Protein 2BQX (pdb70)

Structure (mmCIF, N/CA/C/O backbone):
data_2BQX
#
_entry.id   2BQX
#
_cell.length_a   102.650
_cell.length_b   102.650
_cell.length_c   93.630
_cell.angle_alpha   90.00
_cell.angle_beta   90.00
_cell.angle_gamma   120.00
#
_symmetry.space_group_name_H-M   'P 63 2 2'
#
loop_
_entity.id
_entity.type
_entity.pdbx_description
1 polymer 'INORGANIC PYROPHOSPHATASE'
2 water water
#
loop_
_atom_site.group_PDB
_atom_site.id
_atom_site.type_symbol
_atom_site.label_atom_id
_atom_site.label_alt_id
_atom_site.label_comp_id
_atom_site.label_asym_id
_atom_site.label_entity_id
_atom_site.label_seq_id
_atom_site.pdbx_PDB_ins_code
_atom_site.Cartn_x
_atom_site.Cartn_y
_atom_site.Cartn_z
_atom_site.occupancy
_atom_site.B_iso_or_equiv
_atom_site.auth_seq_id
_atom_site.auth_comp_id
_atom_site.auth_asym_id
_atom_site.auth_atom_id
_atom_site.pdbx_PDB_model_num
ATOM 1 N N . GLU A 1 7 ? 2.830 45.889 -6.540 1.00 56.12 7 GLU A N 1
ATOM 2 C CA . GLU A 1 7 ? 2.951 44.414 -6.731 1.00 57.10 7 GLU A CA 1
ATOM 3 C C . GLU A 1 7 ? 2.127 43.730 -5.648 1.00 56.72 7 GLU A C 1
ATOM 4 O O . GLU A 1 7 ? 2.652 43.356 -4.595 1.00 56.80 7 GLU A O 1
ATOM 10 N N . VAL A 1 8 ? 0.833 43.577 -5.910 1.00 55.52 8 VAL A N 1
ATOM 11 C CA . VAL A 1 8 ? -0.078 42.962 -4.955 1.00 54.81 8 VAL A CA 1
ATOM 12 C C . VAL A 1 8 ? 0.079 41.446 -4.872 1.00 53.81 8 VAL A C 1
ATOM 13 O O . VAL A 1 8 ? -0.114 40.740 -5.860 1.00 53.68 8 VAL A O 1
ATOM 17 N N . SER A 1 9 ? 0.434 40.953 -3.690 1.00 52.55 9 SER A N 1
ATOM 18 C CA . SER A 1 9 ? 0.598 39.520 -3.478 1.00 51.71 9 SER A CA 1
ATOM 19 C C . SER A 1 9 ? -0.689 38.932 -2.895 1.00 51.07 9 SER A C 1
ATOM 20 O O . SER A 1 9 ? -1.236 39.455 -1.922 1.00 50.53 9 SER A O 1
ATOM 23 N N . HIS A 1 10 ? -1.169 37.849 -3.502 1.00 49.94 10 HIS A N 1
ATOM 24 C CA . HIS A 1 10 ? -2.389 37.184 -3.053 1.00 48.84 10 HIS A CA 1
ATOM 25 C C . HIS A 1 10 ? -2.076 35.864 -2.357 1.00 48.03 10 HIS A C 1
ATOM 26 O O . HIS A 1 10 ? -2.954 35.027 -2.152 1.00 47.99 10 HIS A O 1
ATOM 33 N N . ASP A 1 11 ? -0.812 35.681 -1.997 1.00 47.09 11 ASP A N 1
ATOM 34 C CA . ASP A 1 11 ? -0.396 34.466 -1.312 1.00 46.41 11 ASP A CA 1
ATOM 35 C C . ASP A 1 11 ? -0.983 34.476 0.099 1.00 45.09 11 ASP A C 1
ATOM 36 O O . ASP A 1 11 ? -0.797 35.433 0.854 1.00 43.24 11 ASP A O 1
ATOM 41 N N . ALA A 1 12 ? -1.692 33.404 0.441 1.00 42.68 12 ALA A N 1
ATOM 42 C CA . ALA A 1 12 ? -2.334 33.262 1.746 1.00 40.83 12 ALA A CA 1
ATOM 43 C C . ALA A 1 12 ? -1.377 33.468 2.912 1.00 39.68 12 ALA A C 1
ATOM 44 O O . ALA A 1 12 ? -1.787 33.904 3.990 1.00 36.60 12 ALA A O 1
ATOM 46 N N . ASP A 1 13 ? -0.105 33.142 2.695 1.00 39.95 13 ASP A N 1
ATOM 47 C CA . ASP A 1 13 ? 0.909 33.286 3.730 1.00 40.12 13 ASP A CA 1
ATOM 48 C C . ASP A 1 13 ? 1.750 34.544 3.545 1.00 39.60 13 ASP A C 1
ATOM 49 O O . ASP A 1 13 ? 2.773 34.710 4.200 1.00 40.17 13 ASP A O 1
ATOM 54 N N . SER A 1 14 ? 1.318 35.421 2.646 1.00 39.44 14 SER A N 1
ATOM 55 C CA . SER A 1 14 ? 2.015 36.678 2.395 1.00 38.90 14 SER A CA 1
ATOM 56 C C . SER A 1 14 ? 1.179 37.557 1.470 1.00 38.57 14 SER A C 1
ATOM 57 O O . SER A 1 14 ? 1.604 37.885 0.363 1.00 38.25 14 SER A O 1
ATOM 60 N N . LEU A 1 15 ? -0.018 37.926 1.922 1.00 36.99 15 LEU A N 1
ATOM 61 C CA . LEU A 1 15 ? -0.900 38.759 1.114 1.00 35.40 15 LEU A CA 1
ATOM 62 C C . LEU A 1 15 ? -0.831 40.214 1.555 1.00 33.44 15 LEU A C 1
ATOM 63 O O . LEU A 1 15 ? -0.668 40.512 2.741 1.00 32.22 15 LEU A O 1
ATOM 68 N N . CYS A 1 16 ? -0.958 41.122 0.595 1.00 31.67 16 CYS A N 1
ATOM 69 C CA . CYS A 1 16 ? -0.901 42.538 0.909 1.00 30.75 16 CYS A CA 1
ATOM 70 C C . CYS A 1 16 ? -2.195 43.041 1.522 1.00 29.03 16 CYS A C 1
ATOM 71 O O . CYS A 1 16 ? -3.290 42.744 1.042 1.00 27.77 16 CYS A O 1
ATOM 74 N N . VAL A 1 17 ? -2.064 43.802 2.599 1.00 25.88 17 VAL A N 1
ATOM 75 C CA . VAL A 1 17 ? -3.225 44.376 3.249 1.00 23.02 17 VAL A CA 1
ATOM 76 C C . VAL A 1 17 ? -3.001 45.873 3.372 1.00 21.68 17 VAL A C 1
ATOM 77 O O . VAL A 1 17 ? -2.004 46.321 3.946 1.00 21.10 17 VAL A O 1
ATOM 81 N N . VAL A 1 18 ? -3.913 46.639 2.783 1.00 21.60 18 VAL A N 1
ATOM 82 C CA . VAL A 1 18 ? -3.854 48.091 2.840 1.00 21.45 18 VAL A CA 1
ATOM 83 C C . VAL A 1 18 ? -4.591 48.491 4.109 1.00 20.51 18 VAL A C 1
ATOM 84 O O . VAL A 1 18 ? -5.792 48.268 4.235 1.00 21.08 18 VAL A O 1
ATOM 88 N N . ILE A 1 19 ? -3.861 49.068 5.056 1.00 19.85 19 ILE A N 1
ATOM 89 C CA . ILE A 1 19 ? -4.437 49.481 6.329 1.00 19.97 19 ILE A CA 1
ATOM 90 C C . ILE A 1 19 ? -5.276 50.747 6.212 1.00 19.69 19 ILE A C 1
ATOM 91 O O . ILE A 1 19 ? -4.815 51.752 5.680 1.00 20.76 19 ILE A O 1
ATOM 96 N N . GLU A 1 20 ? -6.500 50.699 6.720 1.00 20.52 20 GLU A N 1
ATOM 97 C CA . GLU A 1 20 ? -7.382 51.857 6.685 1.00 22.41 20 GLU A CA 1
ATOM 98 C C . GLU A 1 20 ? -7.729 52.320 8.096 1.00 22.76 20 GLU A C 1
ATOM 99 O O . GLU A 1 20 ? -8.163 53.453 8.295 1.00 23.09 20 GLU A O 1
ATOM 105 N N . ILE A 1 21 ? -7.555 51.430 9.070 1.00 20.32 21 ILE A N 1
ATOM 106 C CA . ILE A 1 21 ? -7.852 51.750 10.459 1.00 19.33 21 ILE A CA 1
ATOM 107 C C . ILE A 1 21 ? -6.709 51.248 11.325 1.00 19.04 21 ILE A C 1
ATOM 108 O O . ILE A 1 21 ? -6.324 50.089 11.230 1.00 18.47 21 ILE A O 1
ATOM 113 N N . SER A 1 22 ? -6.167 52.126 12.160 1.00 18.82 22 SER A N 1
ATOM 114 C CA . SER A 1 22 ? -5.056 51.760 13.031 1.00 19.34 22 SER A CA 1
ATOM 115 C C . SER A 1 22 ? -5.577 51.201 14.350 1.00 18.01 22 SER A C 1
ATOM 116 O O . SER A 1 22 ? -6.569 51.695 14.894 1.00 18.37 22 SER A O 1
ATOM 119 N N . LYS A 1 23 ? -4.916 50.166 14.860 1.00 18.50 23 LYS A N 1
ATOM 120 C CA . LYS A 1 23 ? -5.327 49.555 16.125 1.00 17.78 23 LYS A CA 1
ATOM 121 C C . LYS A 1 23 ? -5.481 50.635 17.201 1.00 18.12 23 LYS A C 1
ATOM 122 O O . LYS A 1 23 ? -4.683 51.570 17.264 1.00 18.10 23 LYS A O 1
ATOM 128 N N . HIS A 1 24 ? -6.518 50.494 18.027 1.00 17.27 24 HIS A N 1
ATOM 129 C CA . HIS A 1 24 ? -6.834 51.413 19.127 1.00 20.19 24 HIS A CA 1
ATOM 130 C C . HIS A 1 24 ? -7.523 52.709 18.716 1.00 19.47 24 HIS A C 1
ATOM 131 O O . HIS A 1 24 ? -8.015 53.447 19.569 1.00 20.48 24 HIS A O 1
ATOM 138 N N . SER A 1 25 ? -7.563 52.995 17.421 1.00 17.54 25 SER A N 1
ATOM 139 C C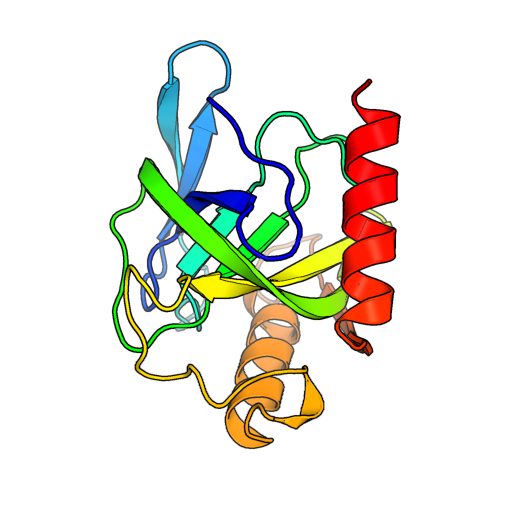A . SER A 1 25 ? -8.194 54.222 16.948 1.00 18.22 25 SER A CA 1
ATOM 140 C C . SER A 1 25 ? -9.714 54.096 16.921 1.00 18.56 25 SER A C 1
ATOM 141 O O . SER A 1 25 ? -10.252 52.988 16.859 1.00 19.16 25 SER A O 1
ATOM 144 N N . ASN A 1 26 ? -10.405 55.232 16.988 1.00 18.66 26 ASN A N 1
ATOM 145 C CA . ASN A 1 26 ? -11.862 55.239 16.907 1.00 19.09 26 ASN A CA 1
ATOM 146 C C . ASN A 1 26 ? -12.237 55.961 15.609 1.00 19.06 26 ASN A C 1
ATOM 147 O O . ASN A 1 26 ? -13.382 56.355 15.410 1.00 19.20 26 ASN A O 1
ATOM 152 N N . ILE A 1 27 ? -11.261 56.110 14.720 1.00 17.64 27 ILE A N 1
ATOM 153 C CA . ILE A 1 27 ? -11.499 56.772 13.441 1.00 18.50 27 ILE A CA 1
ATOM 154 C C . ILE A 1 27 ? -11.309 55.798 12.287 1.00 18.05 27 ILE A C 1
ATOM 155 O O . ILE A 1 27 ? -10.220 55.259 12.084 1.00 17.91 27 ILE A O 1
ATOM 160 N N . LYS A 1 28 ? -12.372 55.568 11.529 1.00 18.57 28 LYS A N 1
ATOM 161 C CA . LYS A 1 28 ? -12.285 54.676 10.379 1.00 20.48 28 LYS A CA 1
ATOM 162 C C . LYS A 1 28 ? -12.006 55.494 9.122 1.00 20.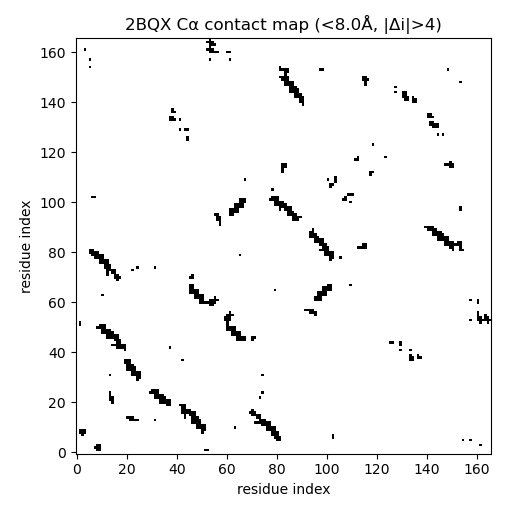64 28 LYS A C 1
ATOM 163 O O . LYS A 1 28 ? -12.766 56.406 8.795 1.00 20.85 28 LYS A O 1
ATOM 169 N N . TYR A 1 29 ? -10.914 55.180 8.429 1.00 19.79 29 TYR A N 1
ATOM 170 C CA . TYR A 1 29 ? -10.584 55.868 7.183 1.00 21.05 29 TYR A CA 1
ATOM 171 C C . TYR A 1 29 ? -10.977 54.921 6.058 1.00 24.07 29 TYR A C 1
ATOM 172 O O . TYR A 1 29 ? -11.231 53.735 6.290 1.00 22.24 29 TYR A O 1
ATOM 181 N N . GLU A 1 30 ? -11.037 55.448 4.841 1.00 25.27 30 GLU A N 1
ATOM 182 C CA . GLU A 1 30 ? -11.376 54.634 3.682 1.00 28.03 30 GLU A CA 1
ATOM 183 C C . GLU A 1 30 ? -10.641 55.164 2.462 1.00 27.75 30 GLU A C 1
ATOM 184 O O . GLU A 1 30 ? -10.838 56.305 2.056 1.00 26.94 30 GLU A O 1
ATOM 190 N N . LEU A 1 31 ? -9.793 54.323 1.882 1.00 30.30 31 LEU A N 1
ATOM 191 C CA . LEU A 1 31 ? -9.011 54.709 0.718 1.00 33.40 31 LEU A CA 1
ATOM 192 C C . LEU A 1 31 ? -9.866 54.785 -0.541 1.00 35.56 31 LEU A C 1
ATOM 193 O O . LEU A 1 31 ? -10.640 53.874 -0.836 1.00 34.56 31 LEU A O 1
ATOM 198 N N . ASP A 1 32 ? -9.722 55.884 -1.272 1.00 39.12 32 ASP A N 1
ATOM 199 C CA . ASP A 1 32 ? -10.453 56.105 -2.516 1.00 43.67 32 ASP A CA 1
ATOM 200 C C . ASP A 1 32 ? -9.633 55.478 -3.648 1.00 45.86 32 ASP A C 1
ATOM 201 O O . ASP A 1 32 ? -8.475 55.843 -3.848 1.00 45.35 32 ASP A O 1
ATOM 206 N N . LYS A 1 33 ? -10.226 54.538 -4.380 1.00 49.29 33 LYS A N 1
ATOM 207 C CA . LYS A 1 33 ? -9.526 53.867 -5.475 1.00 53.29 33 LYS A CA 1
ATOM 208 C C . LYS A 1 33 ? -9.591 54.622 -6.803 1.00 54.98 33 LYS A C 1
ATOM 209 O O . LYS A 1 33 ? -10.184 54.148 -7.774 1.00 56.47 33 LYS A O 1
ATOM 215 N N . GLU A 1 34 ? -8.974 55.795 -6.844 1.00 55.89 34 GLU A N 1
ATOM 216 C CA . GLU A 1 34 ? -8.954 56.602 -8.057 1.00 56.77 34 GLU A CA 1
ATOM 217 C C . GLU A 1 34 ? -8.063 57.816 -7.840 1.00 55.53 34 GLU A C 1
ATOM 218 O O . GLU A 1 34 ? -7.570 58.419 -8.791 1.00 56.20 34 GLU A O 1
ATOM 224 N N . SER A 1 35 ? -7.856 58.168 -6.576 1.00 53.36 35 SER A N 1
ATOM 225 C CA . SER A 1 35 ? -7.026 59.315 -6.231 1.00 51.02 35 SER A CA 1
ATOM 226 C C . SER A 1 35 ? -6.038 58.936 -5.146 1.00 49.27 35 SER A C 1
ATOM 227 O O . SER A 1 35 ? -5.098 59.678 -4.857 1.00 49.10 35 SER A O 1
ATOM 230 N N . GLY A 1 36 ? -6.259 57.773 -4.544 1.00 46.72 36 GLY A N 1
ATOM 231 C CA . GLY A 1 36 ? -5.382 57.323 -3.482 1.00 43.13 36 GLY A CA 1
ATOM 232 C C . GLY A 1 36 ? -5.612 58.163 -2.244 1.00 39.83 36 GLY A C 1
ATOM 233 O O . GLY A 1 36 ? -4.820 58.129 -1.303 1.00 40.72 36 GLY A O 1
ATOM 234 N N . ALA A 1 37 ? -6.702 58.924 -2.239 1.00 37.02 37 ALA A N 1
ATOM 235 C CA . ALA A 1 37 ? -7.011 59.770 -1.091 1.00 34.77 37 ALA A CA 1
ATOM 236 C C . ALA A 1 37 ? -7.550 58.960 0.076 1.00 31.38 37 ALA A C 1
ATOM 237 O O . ALA A 1 37 ? -8.447 58.128 -0.083 1.00 30.57 37 ALA A O 1
ATOM 239 N N . LEU A 1 38 ? -6.981 59.206 1.248 1.00 28.47 38 LEU A N 1
ATOM 240 C CA . LEU A 1 38 ? -7.393 58.536 2.471 1.00 25.91 38 LEU A CA 1
ATOM 241 C C . LEU A 1 38 ? -8.540 59.373 3.029 1.00 24.75 38 LEU A C 1
ATOM 242 O O . LEU A 1 38 ? -8.317 60.450 3.581 1.00 24.11 38 LEU A O 1
ATOM 247 N N . MET A 1 39 ? -9.766 58.883 2.876 1.00 23.33 39 MET A N 1
ATOM 248 C CA . MET A 1 39 ? -10.944 59.612 3.334 1.00 24.08 39 MET A CA 1
ATOM 249 C C . MET A 1 39 ? -11.352 59.286 4.763 1.00 23.52 39 MET A C 1
ATOM 250 O O . MET A 1 39 ? -11.309 58.129 5.182 1.00 24.09 39 MET A O 1
ATOM 255 N N . VAL A 1 40 ? -11.744 60.314 5.508 1.00 22.76 40 VAL A N 1
ATOM 256 C CA . VAL A 1 40 ? -12.222 60.113 6.867 1.00 23.02 40 VAL A CA 1
ATOM 257 C C . VAL A 1 40 ? -13.630 59.593 6.632 1.00 24.60 40 VAL A C 1
ATOM 258 O O . VAL A 1 40 ? -14.465 60.295 6.061 1.00 24.52 40 VAL A O 1
ATOM 262 N N . ASP A 1 41 ? -13.900 58.367 7.064 1.00 24.96 41 ASP A N 1
ATOM 263 C CA . ASP A 1 41 ? -15.209 57.769 6.824 1.00 26.11 41 ASP A CA 1
ATOM 264 C C . ASP A 1 41 ? -16.148 57.795 8.023 1.00 26.19 41 ASP A C 1
ATOM 265 O O . ASP A 1 41 ? -17.335 58.098 7.889 1.00 25.42 41 ASP A O 1
ATOM 270 N N . ARG A 1 42 ? -15.627 57.488 9.203 1.00 25.30 42 ARG A N 1
ATOM 271 C CA . ARG A 1 42 ? -16.490 57.471 10.371 1.00 24.63 42 ARG A CA 1
ATOM 272 C C . ARG A 1 42 ? -15.733 57.558 11.679 1.00 23.54 42 ARG A C 1
ATOM 273 O O . ARG A 1 42 ? -14.615 57.068 11.792 1.00 22.05 42 ARG A O 1
ATOM 281 N N . VAL A 1 43 ? -16.349 58.212 12.655 1.00 21.83 43 VAL A N 1
ATOM 282 C CA . VAL A 1 43 ? -15.782 58.296 13.988 1.00 21.42 43 VAL A CA 1
ATOM 283 C C . VAL A 1 43 ? -16.784 57.493 14.797 1.00 21.83 43 VAL A C 1
ATOM 284 O O . VAL A 1 43 ? -17.977 57.807 14.805 1.00 21.18 43 VAL A O 1
ATOM 288 N N . LEU A 1 44 ? -16.309 56.440 15.449 1.00 20.59 44 LEU A N 1
ATOM 289 C CA . LEU A 1 44 ? -17.185 55.574 16.241 1.00 19.92 44 LEU A CA 1
ATOM 290 C C . LEU A 1 44 ? -18.116 56.381 17.144 1.00 20.05 44 LEU A C 1
ATOM 291 O O . LEU A 1 44 ? -17.691 57.331 17.797 1.00 19.23 44 LEU A O 1
ATOM 29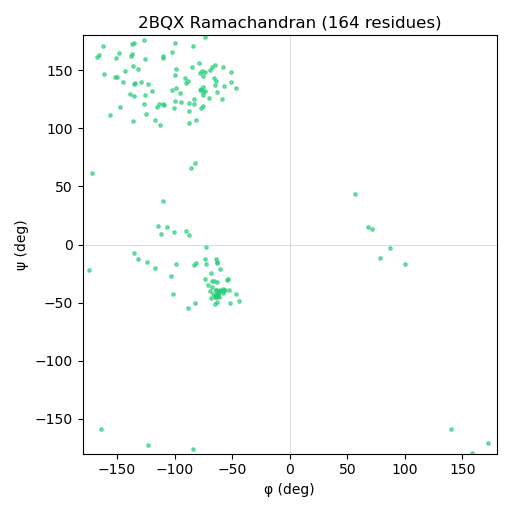6 N N . TYR A 1 45 ? -19.388 55.997 17.169 1.00 19.32 45 TYR A N 1
ATOM 297 C CA . TYR A 1 45 ? -20.385 56.677 17.993 1.00 20.14 45 TYR A CA 1
ATOM 298 C C . TYR A 1 45 ? -20.204 56.341 19.469 1.00 20.46 45 TYR A C 1
ATOM 299 O O . TYR A 1 45 ? -20.535 57.142 20.337 1.00 22.04 45 TYR A O 1
ATOM 308 N N . GLY A 1 46 ? -19.687 55.147 19.740 1.00 19.92 46 GLY A N 1
ATOM 309 C CA . GLY A 1 46 ? -19.503 54.723 21.111 1.00 18.57 46 GLY A CA 1
ATOM 310 C C . GLY A 1 46 ? -18.097 54.876 21.641 1.00 19.55 46 GLY A C 1
ATOM 311 O O . GLY A 1 46 ? -17.166 55.217 20.905 1.00 17.84 46 GLY A O 1
ATOM 312 N N . ALA A 1 47 ? -17.954 54.617 22.937 1.00 18.99 47 ALA A N 1
ATOM 313 C CA . ALA A 1 47 ? -16.667 54.709 23.618 1.00 19.71 47 ALA A CA 1
ATOM 314 C C . ALA A 1 47 ? -15.926 53.408 23.351 1.00 19.46 47 ALA A C 1
ATOM 315 O O . ALA A 1 47 ? -15.747 52.585 24.246 1.00 19.59 47 ALA A O 1
ATOM 317 N N . GLN A 1 48 ? -15.500 53.235 22.106 1.00 18.86 48 GLN A N 1
ATOM 318 C CA . GLN A 1 48 ? -14.808 52.026 21.691 1.00 19.44 48 GLN A CA 1
ATOM 319 C C . GLN A 1 48 ? -13.588 52.335 20.840 1.00 19.59 48 GLN A C 1
ATOM 320 O O . GLN A 1 48 ? -13.348 53.481 20.478 1.00 19.69 48 GLN A O 1
ATOM 326 N N . ASN A 1 49 ? -12.815 51.302 20.533 1.00 20.13 49 ASN A N 1
ATOM 327 C CA . ASN A 1 49 ? -11.633 51.466 19.709 1.00 23.17 49 ASN A CA 1
ATOM 328 C C . ASN A 1 49 ? -11.374 50.164 18.979 1.00 21.62 49 ASN A C 1
ATOM 329 O O . ASN A 1 49 ? -11.629 49.088 19.521 1.00 22.40 49 ASN A O 1
ATOM 334 N N . TYR A 1 50 ? -10.892 50.251 17.743 1.00 21.87 50 TYR A N 1
ATOM 335 C CA . TYR A 1 50 ? -10.637 49.041 16.969 1.00 20.61 50 TYR A CA 1
ATOM 336 C C . TYR A 1 50 ? -9.637 48.124 17.656 1.00 20.99 50 TYR A C 1
ATOM 337 O O . TYR A 1 50 ? -8.532 48.534 18.002 1.00 20.15 50 TYR A O 1
ATOM 346 N N . PRO A 1 51 ? -10.025 46.859 17.866 1.00 21.43 51 PRO A N 1
ATOM 347 C CA . PRO A 1 51 ? -9.179 45.861 18.526 1.00 21.74 51 PRO A CA 1
ATOM 348 C C . PRO A 1 51 ? -8.003 45.346 17.707 1.00 21.18 51 PRO A C 1
ATOM 349 O O . PRO A 1 51 ? -7.212 44.533 18.186 1.00 20.81 51 PRO A O 1
ATOM 353 N N . ALA A 1 52 ? -7.892 45.817 16.472 1.00 19.40 52 ALA A N 1
ATOM 354 C CA . ALA A 1 52 ? -6.788 45.412 15.604 1.00 18.82 52 ALA A CA 1
ATOM 355 C C . ALA A 1 52 ? -6.670 46.392 14.467 1.00 18.12 52 ALA A C 1
ATOM 356 O O . ALA A 1 52 ? -7.522 47.255 14.290 1.00 17.85 52 ALA A O 1
ATOM 358 N N . ASN A 1 53 ? -5.597 46.258 13.704 1.00 18.29 53 ASN A N 1
ATOM 359 C CA . ASN A 1 53 ? -5.411 47.095 12.539 1.00 19.04 53 ASN A CA 1
ATOM 360 C C . ASN A 1 53 ? -6.430 46.512 11.570 1.00 20.29 53 ASN A C 1
ATOM 361 O O . ASN A 1 53 ? -6.716 45.314 11.614 1.00 19.22 53 ASN A O 1
ATOM 366 N N . TYR A 1 54 ? -6.974 47.358 10.707 1.00 18.85 54 TYR A N 1
ATOM 367 C CA . TYR A 1 54 ? -8.013 46.941 9.776 1.00 21.87 54 TYR A CA 1
ATOM 368 C C . TYR A 1 54 ? -7.772 47.464 8.365 1.00 20.94 54 TYR A C 1
ATOM 369 O O . TYR A 1 54 ? -7.395 48.619 8.188 1.00 17.59 54 TYR A O 1
ATOM 378 N N . GLY A 1 55 ? -8.005 46.622 7.362 1.00 20.09 55 GLY A N 1
ATOM 379 C CA . GLY A 1 55 ? -7.800 47.064 5.996 1.00 21.52 55 GLY A CA 1
ATOM 380 C C . GLY A 1 55 ? -8.448 46.162 4.963 1.00 22.42 55 GLY A C 1
ATOM 381 O O . GLY A 1 55 ? -9.376 45.415 5.271 1.00 22.26 55 GLY A O 1
ATOM 382 N N . PHE A 1 56 ? -7.960 46.226 3.732 1.00 22.90 56 PHE A N 1
ATOM 383 C CA . PHE A 1 56 ? -8.517 45.395 2.670 1.00 24.21 56 PHE A CA 1
ATOM 384 C C . PHE A 1 56 ? -7.412 44.812 1.802 1.00 24.45 56 PHE A C 1
ATOM 385 O O . PHE A 1 56 ? -6.277 45.294 1.812 1.00 23.07 56 PHE A O 1
ATOM 393 N N . VAL A 1 57 ? -7.752 43.771 1.048 1.00 24.95 57 VAL A N 1
ATOM 394 C CA . VAL A 1 57 ? -6.794 43.135 0.155 1.00 25.05 57 VAL A CA 1
ATOM 395 C C . VAL A 1 57 ? -7.073 43.640 -1.251 1.00 25.30 57 VAL A C 1
ATOM 396 O O . VAL A 1 57 ? -8.155 43.422 -1.792 1.00 24.13 57 VAL A O 1
ATOM 400 N N . PRO A 1 58 ? -6.100 44.333 -1.860 1.00 25.42 58 PRO A N 1
ATOM 401 C CA . PRO A 1 58 ? -6.244 44.876 -3.212 1.00 26.47 58 PRO A CA 1
ATOM 402 C C . PRO A 1 58 ? -6.560 43.817 -4.259 1.00 28.05 58 PRO A C 1
ATOM 403 O O . PRO A 1 58 ? -6.199 42.649 -4.112 1.00 27.98 58 PRO A O 1
ATOM 407 N N . ASN A 1 59 ? -7.235 44.241 -5.318 1.00 30.08 59 ASN A N 1
ATOM 408 C CA . ASN A 1 59 ? -7.570 43.351 -6.424 1.00 31.20 59 ASN A CA 1
ATOM 409 C C . ASN A 1 59 ? -8.358 42.119 -6.017 1.00 30.76 59 ASN A C 1
ATOM 410 O O . ASN A 1 59 ? -8.074 41.009 -6.466 1.00 31.33 59 ASN A O 1
ATOM 415 N N . THR A 1 60 ? -9.347 42.321 -5.158 1.00 29.76 60 THR A N 1
ATOM 416 C CA . THR A 1 60 ? -10.204 41.238 -4.715 1.00 29.04 60 THR A CA 1
ATOM 417 C C . THR A 1 60 ? -11.618 41.788 -4.725 1.00 29.80 60 THR A C 1
ATOM 418 O O . THR A 1 60 ? -11.819 43.003 -4.776 1.00 28.12 60 THR A O 1
ATOM 422 N N . LEU A 1 61 ? -12.599 40.896 -4.683 1.00 29.94 61 LEU A N 1
ATOM 423 C CA . LEU A 1 61 ? -13.991 41.313 -4.686 1.00 31.04 61 LEU A CA 1
ATOM 424 C C . LEU A 1 61 ? -14.732 40.474 -3.649 1.00 31.10 61 LEU A C 1
ATOM 425 O O . LEU A 1 61 ? -14.974 39.284 -3.859 1.00 30.87 61 LEU A O 1
ATOM 430 N N . GLY A 1 62 ? -15.070 41.104 -2.526 1.00 31.17 62 GLY A N 1
ATOM 431 C CA . GLY A 1 62 ? -15.771 40.421 -1.454 1.00 31.74 62 GLY A CA 1
ATOM 432 C C . GLY A 1 62 ? -17.279 40.372 -1.630 1.00 32.21 62 GLY A C 1
ATOM 433 O O . GLY A 1 62 ? -17.808 40.825 -2.646 1.00 32.63 62 GLY A O 1
ATOM 434 N N . SER A 1 63 ? -17.969 39.828 -0.630 1.00 32.64 63 SER A N 1
ATOM 435 C CA . SER A 1 63 ? -19.427 39.697 -0.658 1.00 32.42 63 SER A CA 1
ATOM 436 C C . SER A 1 63 ? -20.208 40.973 -0.957 1.00 31.33 63 SER A C 1
ATOM 437 O O . SER A 1 63 ? -21.208 40.932 -1.670 1.00 29.99 63 SER A O 1
ATOM 440 N N . ASP A 1 64 ? -19.769 42.102 -0.411 1.00 30.01 64 ASP A N 1
ATOM 441 C CA . ASP A 1 64 ? -20.484 43.354 -0.624 1.00 29.95 64 ASP A CA 1
ATOM 442 C C . ASP A 1 64 ? -20.040 44.160 -1.838 1.00 29.22 64 ASP A C 1
ATOM 443 O O . ASP A 1 64 ? -20.414 45.320 -1.978 1.00 30.12 64 ASP A O 1
ATOM 448 N N . GLY A 1 65 ? -19.237 43.559 -2.710 1.00 28.50 65 GLY A N 1
ATOM 449 C CA . GLY A 1 65 ? -18.797 44.275 -3.894 1.00 28.65 65 GLY A CA 1
ATOM 450 C C . GLY A 1 65 ? -17.541 45.102 -3.701 1.00 30.41 65 GLY A C 1
ATOM 451 O O . GLY A 1 65 ? -17.051 45.721 -4.642 1.00 30.32 65 GLY A O 1
ATOM 452 N N . ASP A 1 66 ? -17.023 45.130 -2.479 1.00 30.34 66 ASP A N 1
ATOM 453 C CA . ASP A 1 66 ? -15.802 45.875 -2.197 1.00 30.73 66 ASP A CA 1
ATOM 454 C C . ASP A 1 66 ? -14.685 44.877 -1.905 1.00 28.38 66 ASP A C 1
ATOM 455 O O . ASP A 1 66 ? -14.945 43.702 -1.637 1.00 28.87 66 ASP A O 1
ATOM 460 N N . PRO A 1 67 ? -13.422 45.322 -1.972 1.00 27.35 67 PRO A N 1
ATOM 461 C CA . PRO A 1 67 ? -12.320 44.398 -1.694 1.00 24.61 67 PRO A CA 1
ATOM 462 C C . PRO A 1 67 ? -12.566 43.681 -0.363 1.00 21.90 67 PRO A C 1
ATOM 463 O O . PRO A 1 67 ? -13.188 44.243 0.535 1.00 19.86 67 PRO A O 1
ATOM 467 N N . VAL A 1 68 ? -12.095 42.444 -0.241 1.00 22.97 68 VAL A N 1
ATOM 468 C CA . VAL A 1 68 ? -12.296 41.677 0.988 1.00 25.21 68 VAL A CA 1
ATOM 469 C C . VAL A 1 68 ? -11.551 42.336 2.155 1.00 24.90 68 VAL A C 1
ATOM 470 O O . VAL A 1 68 ? -10.414 42.782 1.998 1.00 25.37 68 VAL A O 1
ATOM 474 N N . ASP A 1 69 ? -12.202 42.408 3.315 1.00 24.53 69 ASP A N 1
ATOM 475 C CA . ASP A 1 69 ? -11.614 43.043 4.502 1.00 24.49 69 ASP A CA 1
ATOM 476 C C . ASP A 1 69 ? -10.720 42.097 5.288 1.00 23.36 69 ASP A C 1
ATOM 477 O O . ASP A 1 69 ? -10.916 40.885 5.277 1.00 22.59 69 ASP A O 1
ATOM 482 N N . ALA A 1 70 ? -9.753 42.662 5.997 1.00 22.31 70 ALA A N 1
ATOM 483 C CA . ALA A 1 70 ? -8.854 41.858 6.802 1.00 20.92 70 ALA A CA 1
ATOM 484 C C . ALA A 1 70 ? -8.468 42.599 8.069 1.00 22.01 70 ALA A C 1
ATOM 485 O O . ALA A 1 70 ? -8.255 43.809 8.049 1.00 21.07 70 ALA A O 1
ATOM 487 N N . LEU A 1 71 ? -8.412 41.865 9.171 1.00 20.19 71 LEU A N 1
ATOM 488 C CA . LEU A 1 71 ? -7.986 42.433 10.431 1.00 20.85 71 LEU A CA 1
ATOM 489 C C . LEU A 1 71 ? -6.559 41.940 10.549 1.00 20.73 71 LEU A C 1
ATOM 490 O O . LEU A 1 71 ? -6.283 40.769 10.286 1.00 19.65 71 LEU A O 1
ATOM 495 N N . VAL A 1 72 ? -5.641 42.832 10.895 1.00 19.55 72 VAL A N 1
ATOM 496 C CA . VAL A 1 72 ? -4.256 42.427 11.064 1.00 18.55 72 VAL A CA 1
ATOM 497 C C . VAL A 1 72 ? -3.948 42.578 12.546 1.00 19.15 72 VAL A C 1
ATOM 498 O O . VAL A 1 72 ? -3.780 43.689 13.038 1.00 17.34 72 VAL A O 1
ATOM 502 N N . LEU A 1 73 ? -3.918 41.453 13.256 1.00 19.44 73 LEU A N 1
ATOM 503 C CA . LEU A 1 73 ? -3.640 41.444 14.687 1.00 20.72 73 LEU A CA 1
ATOM 504 C C . LEU A 1 73 ? -2.160 41.677 14.946 1.00 22.14 73 LEU A C 1
ATOM 505 O O . LEU A 1 73 ? -1.298 41.094 14.294 1.00 25.44 73 LEU A O 1
ATOM 510 N N . SER A 1 74 ? -1.867 42.538 15.909 1.00 22.69 74 SER A N 1
ATOM 511 C CA . SER A 1 74 ? -0.489 42.877 16.214 1.00 23.20 74 SER A CA 1
ATOM 512 C C . SER A 1 74 ? -0.478 43.587 17.545 1.00 23.11 74 SER A C 1
ATOM 513 O O . SER A 1 74 ? -1.517 44.043 18.013 1.00 22.50 74 SER A O 1
ATOM 516 N N . ASP A 1 75 ? 0.689 43.677 18.168 1.00 23.10 75 ASP A N 1
ATOM 517 C CA . ASP A 1 75 ? 0.760 44.400 19.423 1.00 23.63 75 ASP A CA 1
ATOM 518 C C . ASP A 1 75 ? 0.913 45.879 19.114 1.00 22.94 75 ASP A C 1
ATOM 519 O O . ASP A 1 75 ? 0.676 46.720 19.981 1.00 23.72 75 ASP A O 1
ATOM 524 N N . VAL A 1 76 ? 1.312 46.199 17.883 1.00 21.75 76 VAL A N 1
ATOM 525 C CA . VAL A 1 76 ? 1.488 47.597 17.495 1.00 21.56 76 VAL A CA 1
ATOM 526 C C . VAL A 1 76 ? 0.437 48.079 16.502 1.00 20.83 76 VAL A C 1
ATOM 527 O O . VAL A 1 76 ? -0.218 47.279 15.842 1.00 20.08 76 VAL A O 1
ATOM 531 N N . ALA A 1 77 ? 0.280 49.397 16.425 1.00 18.48 77 ALA A N 1
ATOM 532 C CA . ALA A 1 77 ? -0.678 50.028 15.522 1.00 19.34 77 ALA A CA 1
ATOM 533 C C . ALA A 1 77 ? 0.031 50.541 14.262 1.00 19.61 77 ALA A C 1
ATOM 534 O O . ALA A 1 77 ? 0.982 51.318 14.356 1.00 21.00 77 ALA A O 1
ATOM 536 N N . PHE A 1 78 ? -0.427 50.096 13.093 1.00 17.64 78 PHE A N 1
ATOM 537 C CA . PHE A 1 78 ? 0.148 50.519 11.824 1.00 18.48 78 PHE A CA 1
ATOM 538 C C . PHE A 1 78 ? -0.599 51.757 11.329 1.00 17.85 78 PHE A C 1
ATOM 539 O O . PHE A 1 78 ? -1.817 51.866 11.494 1.00 17.27 78 PHE A O 1
ATOM 547 N N . GLN A 1 79 ? 0.138 52.675 10.716 1.00 17.00 79 GLN A N 1
ATOM 548 C CA . GLN A 1 79 ? -0.418 53.924 10.199 1.00 17.68 79 GLN A CA 1
ATOM 549 C C . GLN A 1 79 ? -1.442 53.728 9.090 1.00 17.72 79 GLN A C 1
ATOM 550 O O . GLN A 1 79 ? -1.201 52.983 8.137 1.00 17.87 79 GLN A O 1
ATOM 556 N N . ALA A 1 80 ? -2.589 54.393 9.209 1.00 18.21 80 ALA A N 1
ATOM 557 C CA . ALA A 1 80 ? -3.613 54.271 8.177 1.00 17.29 80 ALA A CA 1
ATOM 558 C C . ALA A 1 80 ? -2.961 54.698 6.870 1.00 18.75 80 ALA A C 1
ATOM 559 O O . ALA A 1 80 ? -2.231 55.686 6.827 1.00 19.40 80 ALA A O 1
ATOM 561 N N . GLY A 1 81 ? -3.213 53.944 5.807 1.00 18.03 81 GLY A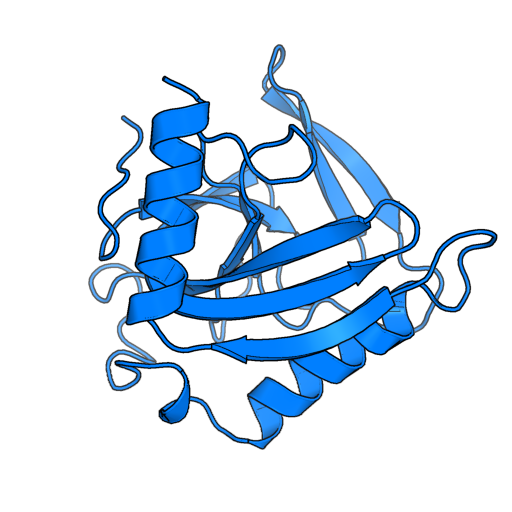 N 1
ATOM 562 C CA . GLY A 1 81 ? -2.616 54.277 4.530 1.00 19.51 81 GLY A CA 1
ATOM 563 C C . GLY A 1 81 ? -1.398 53.431 4.209 1.00 20.81 81 GLY A C 1
ATOM 564 O O . GLY A 1 81 ? -0.979 53.376 3.055 1.00 22.69 81 GLY A O 1
ATOM 565 N N . SER A 1 82 ? -0.811 52.769 5.204 1.00 20.84 82 SER A N 1
ATOM 566 C CA . SER A 1 82 ? 0.357 51.931 4.934 1.00 20.03 82 SER A CA 1
ATOM 567 C C . SER A 1 82 ? -0.100 50.557 4.448 1.00 20.91 82 SER A C 1
ATOM 568 O O . SER A 1 82 ? -1.288 50.234 4.494 1.00 19.59 82 SER A O 1
ATOM 571 N N . VAL A 1 83 ? 0.851 49.758 3.981 1.00 20.82 83 VAL A N 1
ATOM 572 C CA . VAL A 1 83 ? 0.562 48.428 3.469 1.00 21.99 83 VAL A CA 1
ATOM 573 C C . VAL A 1 83 ? 1.431 47.418 4.190 1.00 22.11 83 VAL A C 1
ATOM 574 O O . VAL A 1 83 ? 2.647 47.588 4.274 1.00 23.53 83 VAL A O 1
ATOM 578 N N . VAL A 1 84 ? 0.815 46.365 4.714 1.00 23.18 84 VAL A N 1
ATOM 579 C CA . VAL A 1 84 ? 1.565 45.340 5.426 1.00 23.40 84 VAL A CA 1
ATOM 580 C C . VAL A 1 84 ? 1.350 43.966 4.802 1.00 24.55 84 VAL A C 1
ATOM 581 O O . VAL A 1 84 ? 0.235 43.621 4.417 1.00 24.37 84 VAL A O 1
ATOM 585 N N . LYS A 1 85 ? 2.426 43.193 4.683 1.00 24.04 85 LYS A N 1
ATOM 586 C CA . LYS A 1 85 ? 2.328 41.844 4.141 1.00 24.38 85 LYS A CA 1
ATOM 587 C C . LYS A 1 85 ? 1.911 40.981 5.323 1.00 24.11 85 LYS A C 1
ATOM 588 O O . LYS A 1 85 ? 2.568 40.980 6.366 1.00 22.62 85 LYS A O 1
ATOM 594 N N . ALA A 1 86 ? 0.817 40.249 5.161 1.00 22.37 86 ALA A N 1
ATOM 595 C CA . ALA A 1 86 ? 0.295 39.425 6.236 1.00 22.39 86 ALA A CA 1
ATOM 596 C C . ALA A 1 86 ? 0.079 37.965 5.851 1.00 22.74 86 ALA A C 1
ATOM 597 O O . ALA A 1 86 ? 0.280 37.571 4.700 1.00 23.55 86 ALA A O 1
ATOM 599 N N . ARG A 1 87 ? -0.321 37.162 6.829 1.00 23.63 87 ARG A N 1
ATOM 600 C CA . ARG A 1 87 ? -0.601 35.751 6.590 1.00 23.59 87 ARG A CA 1
ATOM 601 C C . ARG A 1 87 ? -1.914 35.423 7.284 1.00 23.12 87 ARG A C 1
ATOM 602 O O . ARG A 1 87 ? -2.173 35.887 8.392 1.00 24.04 87 ARG A O 1
ATOM 610 N N . LEU A 1 88 ? -2.750 34.634 6.621 1.00 22.53 88 LEU A N 1
ATOM 611 C CA . LEU A 1 88 ? -4.048 34.255 7.173 1.00 23.39 88 LEU A CA 1
ATOM 612 C C . LEU A 1 88 ? -3.984 33.204 8.271 1.00 22.57 88 LEU A C 1
ATOM 613 O O . LEU A 1 88 ? -3.145 32.304 8.237 1.00 23.86 88 LEU A O 1
ATOM 618 N N . VAL A 1 89 ? -4.880 33.330 9.246 1.00 22.18 89 VAL A N 1
ATOM 619 C CA . VAL A 1 89 ? -4.983 32.349 10.318 1.00 22.89 89 VAL A CA 1
ATOM 620 C C . VAL A 1 89 ? -6.451 32.017 10.574 1.00 22.55 89 VAL A C 1
ATOM 621 O O . VAL A 1 89 ? -6.764 31.101 11.336 1.00 23.89 89 VAL A O 1
ATOM 625 N N . GLY A 1 90 ? -7.351 32.757 9.929 1.00 22.69 90 GLY A N 1
ATOM 626 C CA . GLY A 1 90 ? -8.773 32.503 10.108 1.00 20.90 90 GLY A CA 1
ATOM 627 C C . GLY A 1 90 ? -9.687 33.533 9.468 1.00 21.47 90 GLY A C 1
ATOM 628 O O . GLY A 1 90 ? -9.237 34.386 8.707 1.00 21.59 90 GLY A O 1
ATOM 629 N N . VAL A 1 91 ? -10.980 33.440 9.767 1.00 21.60 91 VAL A N 1
ATOM 630 C CA . VAL A 1 91 ? -11.959 34.379 9.235 1.00 21.60 91 VAL A CA 1
ATOM 631 C C . VAL A 1 91 ? -13.122 34.548 10.213 1.00 22.07 91 VAL A C 1
ATOM 632 O O . VAL A 1 91 ? -13.511 33.603 10.905 1.00 21.81 91 VAL A O 1
ATOM 636 N N . LEU A 1 92 ? -13.652 35.767 10.287 1.00 21.82 92 LEU A N 1
ATOM 637 C CA . LEU A 1 92 ? -14.780 36.078 11.163 1.00 22.53 92 LEU A CA 1
ATOM 638 C C . LEU A 1 92 ? -16.017 36.337 10.309 1.00 23.16 92 LEU A C 1
ATOM 639 O O . LEU A 1 92 ? -16.028 37.237 9.467 1.00 23.48 92 LEU A O 1
ATOM 644 N N . ASN A 1 93 ? -17.056 35.542 10.533 1.00 23.98 93 ASN A N 1
ATOM 645 C CA . ASN A 1 93 ? -18.303 35.663 9.784 1.00 24.55 93 ASN A CA 1
ATOM 646 C C . ASN A 1 93 ? -19.352 36.443 10.572 1.00 24.36 93 ASN A C 1
ATOM 647 O O . ASN A 1 93 ? -19.556 36.202 11.759 1.00 24.83 93 ASN A O 1
ATOM 652 N N . MET A 1 94 ? -20.021 37.378 9.907 1.00 23.35 94 MET A N 1
ATOM 653 C CA . MET A 1 94 ? -21.043 38.178 10.562 1.00 25.52 94 MET A CA 1
ATOM 654 C C . MET A 1 94 ? -22.112 38.626 9.576 1.00 25.35 94 MET A C 1
ATOM 655 O O . MET A 1 94 ? -21.894 38.657 8.362 1.00 27.28 94 MET A O 1
ATOM 660 N N . GLU A 1 95 ? -23.264 38.991 10.114 1.00 26.30 95 GLU A N 1
ATOM 661 C CA . GLU A 1 95 ? -24.369 39.459 9.298 1.00 28.00 95 GLU A CA 1
ATOM 662 C C . GLU A 1 95 ? -24.711 40.882 9.711 1.00 27.88 95 GLU A C 1
ATOM 663 O O . GLU A 1 95 ? -24.811 41.169 10.905 1.00 28.99 95 GLU A O 1
ATOM 669 N N . ASP A 1 96 ? -24.856 41.781 8.741 1.00 28.80 96 ASP A N 1
ATOM 670 C CA . ASP A 1 96 ? -25.248 43.150 9.054 1.00 30.08 96 ASP A CA 1
ATOM 671 C C . ASP A 1 96 ? -26.521 43.477 8.286 1.00 31.03 96 ASP A C 1
ATOM 672 O O . ASP A 1 96 ? -27.115 42.594 7.658 1.00 28.37 96 ASP A O 1
ATOM 677 N N . GLU A 1 97 ? -26.948 44.734 8.334 1.00 31.63 97 GLU A N 1
ATOM 678 C CA . GLU A 1 97 ? -28.179 45.134 7.657 1.00 33.97 97 GLU A CA 1
ATOM 679 C C . GLU A 1 97 ? -28.127 44.970 6.139 1.00 34.05 97 GLU A C 1
ATOM 680 O O . GLU A 1 97 ? -29.166 44.985 5.480 1.00 34.56 97 GLU A O 1
ATOM 686 N N . SER A 1 98 ? -26.928 44.811 5.587 1.00 32.93 98 SER A N 1
ATOM 687 C CA . SER A 1 98 ? -26.774 44.658 4.143 1.00 34.26 98 SER A CA 1
ATOM 688 C C . SER A 1 98 ? -26.626 43.207 3.701 1.00 33.82 98 SER A C 1
ATOM 689 O O . SER A 1 98 ? -26.796 42.890 2.526 1.00 34.54 98 SER A O 1
ATOM 692 N N . GLY A 1 99 ? -26.305 42.327 4.637 1.00 32.49 99 GLY A N 1
ATOM 693 C CA . GLY A 1 99 ? -26.140 40.930 4.288 1.00 30.00 99 GLY A CA 1
ATOM 694 C C . GLY A 1 99 ? -24.965 40.321 5.017 1.00 30.06 99 GLY A C 1
ATOM 695 O O . GLY A 1 99 ? -24.529 40.833 6.048 1.00 28.16 99 GLY A O 1
ATOM 696 N N . MET A 1 100 ? -24.444 39.224 4.484 1.00 29.42 100 MET A N 1
ATOM 697 C CA . MET A 1 100 ? -23.317 38.564 5.112 1.00 30.55 100 MET A CA 1
ATOM 698 C C . MET A 1 100 ? -22.032 39.328 4.848 1.00 30.33 100 MET A C 1
ATOM 699 O O . MET A 1 100 ? -21.880 39.992 3.821 1.00 29.33 100 MET A O 1
ATOM 704 N N . ASP A 1 101 ? -21.113 39.248 5.798 1.00 28.93 101 ASP A N 1
ATOM 705 C CA . ASP A 1 101 ? -19.845 39.932 5.662 1.00 29.71 101 ASP A CA 1
ATOM 706 C C . ASP A 1 101 ? -18.795 39.021 6.267 1.00 30.00 101 ASP A C 1
ATOM 707 O O . ASP A 1 101 ? -19.076 38.250 7.181 1.00 29.68 101 ASP A O 1
ATOM 712 N N . GLU A 1 102 ? -17.588 39.097 5.733 1.00 29.62 102 GLU A N 1
ATOM 713 C CA . GLU A 1 102 ? -16.505 38.266 6.212 1.00 30.38 102 GLU A CA 1
ATOM 714 C C . GLU A 1 102 ? -15.314 39.157 6.507 1.00 28.86 102 GLU A C 1
ATOM 715 O O . GLU A 1 102 ? -15.046 40.108 5.772 1.00 30.70 102 GLU A O 1
ATOM 721 N N . LYS A 1 103 ? -14.614 38.873 7.597 1.00 26.77 103 LYS A N 1
ATOM 722 C CA . LYS A 1 103 ? -13.430 39.652 7.934 1.00 25.63 103 LYS A CA 1
ATOM 723 C C . LYS A 1 103 ? -12.297 38.648 8.073 1.00 23.89 103 LYS A C 1
ATOM 724 O O . LYS A 1 103 ? -12.311 37.821 8.979 1.00 23.61 103 LYS A O 1
ATOM 730 N N . LEU A 1 104 ? -11.333 38.701 7.165 1.00 22.06 104 LEU A N 1
ATOM 731 C CA . LEU A 1 104 ? -10.198 37.797 7.238 1.00 22.14 104 LEU A CA 1
ATOM 732 C C . LEU A 1 104 ? -9.417 38.149 8.506 1.00 22.05 104 LEU A C 1
ATOM 733 O O . LEU A 1 104 ? -9.333 39.318 8.877 1.00 22.10 104 LEU A O 1
ATOM 738 N N . ILE A 1 105 ? -8.869 37.140 9.176 1.00 21.23 105 ILE A N 1
ATOM 739 C CA . ILE A 1 105 ? -8.082 37.357 10.392 1.00 20.66 105 ILE A CA 1
ATOM 740 C C . ILE A 1 105 ? -6.638 37.057 10.020 1.00 20.89 105 ILE A C 1
ATOM 741 O O . ILE A 1 105 ? -6.319 35.940 9.605 1.00 20.94 105 ILE A O 1
ATOM 746 N N . ALA A 1 106 ? -5.761 38.044 10.170 1.00 19.59 106 ALA A N 1
ATOM 747 C CA . ALA A 1 106 ? -4.363 37.856 9.795 1.00 20.10 106 ALA A CA 1
ATOM 748 C C . ALA A 1 106 ? -3.344 38.412 10.777 1.00 21.53 106 ALA A C 1
ATOM 749 O O . ALA A 1 106 ? -3.689 39.104 11.728 1.00 21.29 106 ALA A O 1
ATOM 751 N N . LEU A 1 107 ? -2.079 38.104 10.505 1.00 21.61 107 LEU A N 1
ATOM 752 C CA . LEU A 1 107 ? -0.952 38.565 11.305 1.00 21.75 107 LEU A CA 1
ATOM 753 C C . LEU A 1 107 ? 0.127 39.018 10.329 1.00 21.71 107 LEU A C 1
ATOM 754 O O . LEU A 1 107 ? 0.178 38.553 9.189 1.00 23.18 107 LEU A O 1
ATOM 759 N N . PRO A 1 108 ? 0.992 39.950 10.750 1.00 22.31 108 PRO A N 1
ATOM 760 C CA . PRO A 1 108 ? 2.041 40.386 9.827 1.00 21.86 108 PRO A CA 1
ATOM 761 C C . PRO A 1 108 ? 2.921 39.169 9.583 1.00 21.60 108 PRO A C 1
ATOM 762 O O . PRO A 1 108 ? 2.970 38.275 10.425 1.00 22.64 108 PRO A O 1
ATOM 766 N N . ILE A 1 109 ? 3.604 39.113 8.447 1.00 22.69 109 ILE A N 1
ATOM 767 C CA . ILE A 1 109 ? 4.473 37.972 8.204 1.00 24.59 109 ILE A CA 1
ATOM 768 C C . ILE A 1 109 ? 5.624 38.054 9.199 1.00 26.24 109 ILE A C 1
ATOM 769 O O . ILE A 1 109 ? 5.979 39.145 9.655 1.00 25.66 109 ILE A O 1
ATOM 774 N N . ASP A 1 110 ? 6.198 36.904 9.539 1.00 26.61 110 ASP A N 1
ATOM 775 C CA . ASP A 1 110 ? 7.299 36.847 10.501 1.00 29.65 110 ASP A CA 1
ATOM 776 C C . ASP A 1 110 ? 8.482 37.751 10.159 1.00 29.35 110 ASP A C 1
ATOM 777 O O . ASP A 1 110 ? 9.177 38.235 11.053 1.00 29.11 110 ASP A O 1
ATOM 782 N N . LYS A 1 111 ? 8.713 37.983 8.871 1.00 31.18 111 LYS A N 1
ATOM 783 C CA . LYS A 1 111 ? 9.817 38.838 8.456 1.00 32.01 111 LYS A CA 1
ATOM 784 C C . LYS A 1 111 ? 9.613 40.265 8.977 1.00 31.71 111 LYS A C 1
ATOM 785 O O . LYS A 1 111 ? 10.576 40.970 9.291 1.00 31.80 111 LYS A O 1
ATOM 791 N N . ILE A 1 112 ? 8.353 40.681 9.075 1.00 28.65 112 ILE A N 1
ATOM 792 C CA . ILE A 1 112 ? 8.011 42.018 9.561 1.00 27.10 112 ILE A CA 1
ATOM 793 C C . ILE A 1 112 ? 8.000 42.077 11.091 1.00 26.32 112 ILE A C 1
ATOM 794 O O . ILE A 1 112 ? 8.605 42.966 11.691 1.00 26.76 112 ILE A O 1
ATOM 799 N N . ASP A 1 113 ? 7.303 41.131 11.710 1.00 27.25 113 ASP A N 1
ATOM 800 C CA . ASP A 1 113 ? 7.213 41.042 13.164 1.00 27.35 113 ASP A CA 1
ATOM 801 C C . ASP A 1 113 ? 6.874 39.597 13.535 1.00 27.44 113 ASP A C 1
ATOM 802 O O . ASP A 1 113 ? 5.774 39.119 13.249 1.00 27.54 113 ASP A O 1
ATOM 807 N N . PRO A 1 114 ? 7.820 38.879 14.161 1.00 26.81 114 PRO A N 1
ATOM 808 C CA . PRO A 1 114 ? 7.612 37.486 14.563 1.00 26.76 114 PRO A CA 1
ATOM 809 C C . PRO A 1 114 ? 6.977 37.305 15.938 1.00 27.34 114 PRO A C 1
ATOM 810 O O . PRO A 1 114 ? 6.881 36.184 16.437 1.00 27.17 114 PRO A O 1
ATOM 814 N N . THR A 1 115 ? 6.534 38.404 16.543 1.00 27.91 115 THR A N 1
ATOM 815 C CA . THR A 1 115 ? 5.932 38.353 17.873 1.00 29.76 115 THR A CA 1
ATOM 816 C C . THR A 1 115 ? 4.937 37.209 18.046 1.00 29.35 115 THR A C 1
ATOM 817 O O . THR A 1 115 ? 5.001 36.474 19.030 1.00 28.46 115 THR A O 1
ATOM 821 N N . HIS A 1 116 ? 4.018 37.054 17.098 1.00 27.94 116 HIS A N 1
ATOM 822 C CA . HIS A 1 116 ? 3.032 35.984 17.192 1.00 29.20 116 HIS A CA 1
ATOM 823 C C . HIS A 1 116 ? 3.244 34.881 16.158 1.00 29.12 116 HIS A C 1
ATOM 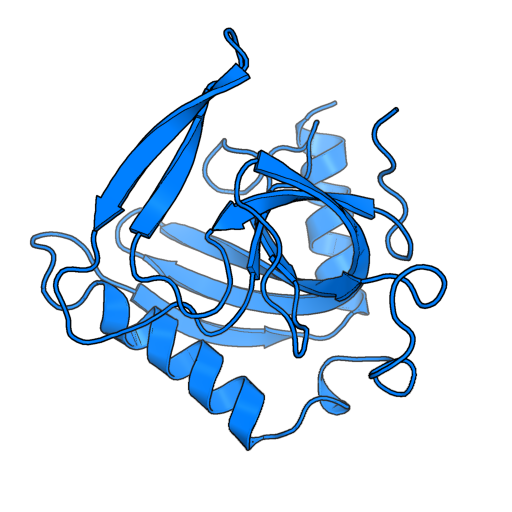824 O O . HIS A 1 116 ? 2.289 34.313 15.630 1.00 28.73 116 HIS A O 1
ATOM 831 N N . SER A 1 117 ? 4.505 34.570 15.884 1.00 28.20 117 SER A N 1
ATOM 832 C CA . SER A 1 117 ? 4.830 33.530 14.919 1.00 29.29 117 SER A CA 1
ATOM 833 C C . SER A 1 117 ? 4.258 32.179 15.351 1.00 29.19 117 SER A C 1
ATOM 834 O O . SER A 1 117 ? 4.075 31.288 14.523 1.00 30.01 117 SER A O 1
ATOM 837 N N . TYR A 1 118 ? 3.973 32.030 16.643 1.00 29.44 118 TYR A N 1
ATOM 838 C CA . TYR A 1 118 ? 3.428 30.779 17.173 1.00 29.27 118 TYR A CA 1
ATOM 839 C C . TYR A 1 118 ? 1.973 30.553 16.782 1.00 29.12 118 TYR A C 1
ATOM 840 O O . TYR A 1 118 ? 1.458 29.440 16.897 1.00 28.95 118 TYR A O 1
ATOM 849 N N . VAL A 1 119 ? 1.305 31.613 16.340 1.00 27.87 119 VAL A N 1
ATOM 850 C CA . VAL A 1 119 ? -0.090 31.507 15.930 1.00 27.39 119 VAL A CA 1
ATOM 851 C C . VAL A 1 119 ? -0.141 30.972 14.505 1.00 27.28 119 VAL A C 1
ATOM 852 O O . VAL A 1 119 ? 0.185 31.684 13.559 1.00 27.88 119 VAL A O 1
ATOM 856 N N . LYS A 1 120 ? -0.554 29.715 14.364 1.00 28.19 120 LYS A N 1
ATOM 857 C CA . LYS A 1 120 ? -0.629 29.054 13.061 1.00 28.01 120 LYS A CA 1
ATOM 858 C C . LYS A 1 120 ? -2.051 28.958 12.522 1.00 26.90 120 LYS A C 1
ATOM 859 O O . LYS A 1 120 ? -2.260 28.896 11.309 1.00 26.44 120 LYS A O 1
ATOM 865 N N . ASP A 1 121 ? -3.018 28.931 13.432 1.00 26.12 121 ASP A N 1
ATOM 866 C CA . ASP A 1 121 ? -4.427 28.815 13.074 1.00 25.45 121 ASP A CA 1
ATOM 867 C C . ASP A 1 121 ? -5.272 29.564 14.101 1.00 25.94 121 ASP A C 1
ATOM 868 O O . ASP A 1 121 ? -4.791 29.897 15.184 1.00 25.81 121 ASP A O 1
ATOM 873 N N . ILE A 1 122 ? -6.531 29.818 13.759 1.00 26.96 122 ILE A N 1
ATOM 874 C CA . ILE A 1 122 ? -7.437 30.563 14.628 1.00 26.76 122 ILE A CA 1
ATOM 875 C C . ILE A 1 122 ? -7.423 30.107 16.086 1.00 27.18 122 ILE A C 1
ATOM 876 O O . ILE A 1 122 ? -7.410 30.931 17.003 1.00 26.88 122 ILE A O 1
ATOM 881 N N . ASP A 1 123 ? -7.409 28.799 16.305 1.00 27.36 123 ASP A N 1
ATOM 882 C CA . ASP A 1 123 ? -7.416 28.261 17.661 1.00 29.69 123 ASP A CA 1
ATOM 883 C C . ASP A 1 123 ? -6.172 28.601 18.490 1.00 28.12 123 ASP A C 1
ATOM 884 O O . ASP A 1 123 ? -6.168 28.396 19.702 1.00 29.15 123 ASP A O 1
ATOM 889 N N . ASP A 1 124 ? -5.120 29.111 17.852 1.00 27.30 124 ASP A N 1
ATOM 890 C CA . ASP A 1 124 ? -3.905 29.464 18.590 1.00 25.24 124 ASP A CA 1
ATOM 891 C C . ASP A 1 124 ? -4.043 30.832 19.258 1.00 25.93 124 ASP A C 1
ATOM 892 O O . ASP A 1 124 ? -3.262 31.187 20.149 1.00 23.11 124 ASP A O 1
ATOM 897 N N . LEU A 1 125 ? -5.038 31.599 18.821 1.00 26.23 125 LEU A N 1
ATOM 898 C CA . LEU A 1 125 ? -5.299 32.920 19.392 1.00 27.96 125 LEU A CA 1
ATOM 899 C C . LEU A 1 125 ? -6.013 32.699 20.720 1.00 28.97 125 LEU A C 1
ATOM 900 O O . LEU A 1 125 ? -6.767 31.739 20.868 1.00 29.04 125 LEU A O 1
ATOM 905 N N . SER A 1 126 ? -5.781 33.580 21.687 1.00 30.67 126 SER A N 1
ATOM 906 C CA . SER A 1 126 ? -6.415 33.425 22.989 1.00 32.04 126 SER A CA 1
ATOM 907 C C . SER A 1 126 ? -7.919 33.662 22.936 1.00 32.70 126 SER A C 1
ATOM 908 O O . SER A 1 126 ? -8.421 34.432 22.114 1.00 32.14 126 SER A O 1
ATOM 911 N N . LYS A 1 127 ? -8.625 32.987 23.834 1.00 31.68 127 LYS A N 1
ATOM 912 C CA . LYS A 1 127 ? -10.069 33.092 23.954 1.00 31.85 127 LYS A CA 1
ATOM 913 C C . LYS A 1 127 ? -10.467 34.542 24.212 1.00 30.78 127 LYS A C 1
ATOM 914 O O . LYS A 1 127 ? -11.478 35.031 23.701 1.00 27.23 127 LYS A O 1
ATOM 920 N N . HIS A 1 128 ? -9.654 35.223 25.008 1.00 28.75 128 HIS A N 1
ATOM 921 C CA . HIS A 1 128 ? -9.899 36.612 25.370 1.00 28.51 128 HIS A CA 1
ATOM 922 C C . HIS A 1 128 ? -9.841 37.537 24.161 1.00 28.12 128 HIS A C 1
ATOM 923 O O . HIS A 1 128 ? -10.683 38.420 24.012 1.00 28.86 128 HIS A O 1
ATOM 930 N N . THR A 1 129 ? -8.850 37.333 23.299 1.00 26.51 129 THR A N 1
ATOM 931 C CA . THR A 1 129 ? -8.700 38.165 22.112 1.00 26.80 129 THR A CA 1
ATOM 932 C C . THR A 1 129 ? -9.845 37.960 21.126 1.00 25.83 129 THR A C 1
ATOM 933 O O . THR A 1 129 ? -10.358 38.920 20.544 1.00 23.73 129 THR A O 1
ATOM 937 N N . LEU A 1 130 ? -10.236 36.704 20.935 1.00 24.68 130 LEU A N 1
ATOM 938 C CA . LEU A 1 130 ? -11.326 36.371 20.029 1.00 25.61 130 LEU A CA 1
ATOM 939 C C . LEU A 1 130 ? -12.637 36.970 20.529 1.00 24.86 130 LEU A C 1
ATOM 940 O O . LEU A 1 130 ? -13.394 37.554 19.754 1.00 24.06 130 LEU A O 1
ATOM 945 N N . ASP A 1 131 ? -12.900 36.835 21.825 1.00 23.46 131 ASP A N 1
ATOM 946 C CA . ASP A 1 131 ? -14.124 37.378 22.402 1.00 24.77 131 ASP A CA 1
ATOM 947 C C . ASP A 1 131 ? -14.156 38.899 22.287 1.00 21.98 131 ASP A C 1
ATOM 948 O O . ASP A 1 131 ? -15.208 39.482 22.032 1.00 20.81 131 ASP A O 1
ATOM 953 N N . LYS A 1 132 ? -13.007 39.542 22.487 1.00 20.55 132 LYS A N 1
ATOM 954 C CA . LYS A 1 132 ? -12.942 41.003 22.404 1.00 21.21 132 LYS A CA 1
ATOM 955 C C . LYS A 1 132 ? -13.261 41.465 20.987 1.00 20.30 132 LYS A C 1
ATOM 956 O O . LYS A 1 132 ? -13.993 42.433 20.783 1.00 19.91 132 LYS A O 1
ATOM 962 N N . ILE A 1 133 ? -12.701 40.773 20.003 1.00 20.84 133 ILE A N 1
ATOM 963 C CA . ILE A 1 133 ? -12.947 41.134 18.612 1.00 21.10 133 ILE A CA 1
ATOM 964 C C . ILE A 1 133 ? -14.413 40.934 18.245 1.00 22.35 133 ILE A C 1
ATOM 965 O O . ILE A 1 133 ? -15.039 41.796 17.612 1.00 21.62 133 ILE A O 1
ATOM 970 N N . LYS A 1 134 ? -14.965 39.797 18.652 1.00 22.94 134 LYS A N 1
ATOM 971 C CA . LYS A 1 134 ? -16.360 39.486 18.361 1.00 24.55 134 LYS A CA 1
ATOM 972 C C . LYS A 1 134 ? -17.306 40.497 19.000 1.00 23.57 134 LYS A C 1
ATOM 973 O O . LYS A 1 134 ? -18.253 40.967 18.369 1.00 22.69 134 LYS A O 1
ATOM 979 N N . HIS A 1 135 ? -17.036 40.832 20.256 1.00 23.42 135 HIS A N 1
ATOM 980 C CA . HIS A 1 135 ? -17.863 41.776 20.991 1.00 22.38 135 HIS A CA 1
ATOM 981 C C . HIS A 1 135 ? -17.790 43.180 20.381 1.00 21.10 135 HIS A C 1
ATOM 982 O O . HIS A 1 135 ? -18.760 43.942 20.424 1.00 21.53 135 HIS A O 1
ATOM 989 N N . PHE A 1 136 ? -16.643 43.519 19.804 1.00 20.49 136 PHE A N 1
ATOM 990 C CA . PHE A 1 136 ? -16.486 44.826 19.176 1.00 20.86 136 PHE A CA 1
ATOM 991 C C . PHE A 1 136 ? -17.420 44.957 17.974 1.00 21.17 136 PHE A C 1
ATOM 992 O O . PHE A 1 136 ? -18.170 45.929 17.848 1.00 21.07 136 PHE A O 1
ATOM 1000 N N . PHE A 1 137 ? -17.377 43.975 17.086 1.00 21.77 137 PHE A N 1
ATOM 1001 C CA . PHE A 1 137 ? -18.226 44.027 15.900 1.00 22.44 137 PHE A CA 1
ATOM 1002 C C . PHE A 1 137 ? -19.692 43.882 16.274 1.00 23.41 137 PHE A C 1
ATOM 1003 O O . PHE A 1 137 ? -20.573 44.456 15.629 1.00 23.16 137 PHE A O 1
ATOM 1011 N N . GLU A 1 138 ? -19.949 43.137 17.339 1.00 23.21 138 GLU A N 1
ATOM 1012 C CA . GLU A 1 138 ? -21.315 42.931 17.791 1.00 26.05 138 GLU A CA 1
ATOM 1013 C C . GLU A 1 138 ? -21.945 44.210 18.352 1.00 26.23 138 GLU A C 1
ATOM 1014 O O . GLU A 1 138 ? -23.167 44.355 18.336 1.00 26.96 138 GLU A O 1
ATOM 1020 N N . THR A 1 139 ? -21.123 45.149 18.819 1.00 23.40 139 THR A N 1
ATOM 1021 C CA . THR A 1 139 ? -21.659 46.369 19.425 1.00 22.73 139 THR A CA 1
ATOM 1022 C C . THR A 1 139 ? -21.246 47.733 18.872 1.00 22.91 139 THR A C 1
ATOM 1023 O O . THR A 1 139 ? -21.893 48.733 19.176 1.00 24.43 139 THR A O 1
ATOM 1027 N N . TYR A 1 140 ? -20.192 47.787 18.067 1.00 22.06 140 TYR A N 1
ATOM 1028 C CA . TYR A 1 140 ? -19.702 49.069 17.572 1.00 22.65 140 TYR A CA 1
ATOM 1029 C C . TYR A 1 140 ? -20.657 49.868 16.690 1.00 24.40 140 TYR A C 1
ATOM 1030 O O . TYR A 1 140 ? -20.448 51.062 16.466 1.00 25.71 140 TYR A O 1
ATOM 1039 N N . LYS A 1 141 ? -21.706 49.220 16.198 1.00 24.15 141 LYS A N 1
ATOM 1040 C CA . LYS A 1 141 ? -22.689 49.914 15.376 1.00 26.78 141 LYS A CA 1
ATOM 1041 C C . LYS A 1 141 ? -24.027 50.021 16.094 1.00 25.53 141 LYS A C 1
ATOM 1042 O O . LYS A 1 141 ? -25.020 50.433 15.497 1.00 26.12 141 LYS A O 1
ATOM 1048 N N . ASP A 1 142 ? -24.058 49.662 17.375 1.00 25.14 142 ASP A N 1
ATOM 1049 C CA . ASP A 1 142 ? -25.304 49.743 18.142 1.00 25.96 142 ASP A CA 1
ATOM 1050 C C . ASP A 1 142 ? -25.944 51.122 18.033 1.00 26.46 142 ASP A C 1
ATOM 1051 O O . ASP A 1 142 ? -27.131 51.237 17.740 1.00 26.37 142 ASP A O 1
ATOM 1056 N N . LEU A 1 143 ? -25.151 52.164 18.270 1.00 24.27 143 LEU A N 1
ATOM 1057 C CA . LEU A 1 143 ? -25.649 53.537 18.245 1.00 24.17 143 LEU A CA 1
ATOM 1058 C C . LEU A 1 143 ? -25.954 54.113 16.868 1.00 24.73 143 LEU A C 1
ATOM 1059 O O . LEU A 1 143 ? -26.565 55.169 16.763 1.00 23.87 143 LEU A O 1
ATOM 1064 N N . GLU A 1 144 ? -25.511 53.442 15.812 1.00 25.14 144 GLU A N 1
ATOM 1065 C CA . GLU A 1 144 ? -25.779 53.944 14.474 1.00 25.95 144 GLU A CA 1
ATOM 1066 C C . GLU A 1 144 ? -27.171 53.514 14.047 1.00 28.17 144 GLU A C 1
ATOM 1067 O O . GLU A 1 144 ? -27.484 52.327 14.012 1.00 27.87 144 GLU A O 1
ATOM 1073 N N . PRO A 1 145 ? -28.037 54.484 13.732 1.00 29.92 145 PRO A N 1
ATOM 1074 C CA . PRO A 1 145 ? -29.403 54.163 13.313 1.00 30.85 145 PRO A CA 1
ATOM 1075 C C . PRO A 1 145 ? -29.485 53.374 12.010 1.00 30.98 145 PRO A C 1
ATOM 1076 O O . PRO A 1 145 ? -28.724 53.612 11.074 1.00 31.15 145 PRO A O 1
ATOM 1080 N N . ASN A 1 146 ? -30.403 52.415 11.970 1.00 33.25 146 ASN A N 1
ATOM 1081 C CA . ASN A 1 146 ? -30.619 51.599 10.779 1.00 35.25 146 ASN A CA 1
ATOM 1082 C C . ASN A 1 146 ? -29.460 50.665 10.444 1.00 35.69 146 ASN A C 1
ATOM 1083 O O . ASN A 1 146 ? -29.386 50.128 9.337 1.00 36.59 146 ASN A O 1
ATOM 1088 N N . LYS A 1 147 ? -28.554 50.470 11.395 1.00 34.58 147 LYS A N 1
ATOM 1089 C CA . LYS A 1 147 ? -27.416 49.582 11.184 1.00 34.29 147 LYS A CA 1
ATOM 1090 C C . LYS A 1 147 ? -27.260 48.631 12.366 1.00 32.65 147 LYS A C 1
ATOM 1091 O O . LYS A 1 147 ? -27.626 48.961 13.492 1.00 31.83 147 LYS A O 1
ATOM 1097 N N . TRP A 1 148 ? -26.727 47.444 12.104 1.00 32.06 148 TRP A N 1
ATOM 1098 C CA . TRP A 1 148 ? -26.538 46.449 13.152 1.00 32.13 148 TRP A CA 1
ATOM 1099 C C . TRP A 1 148 ? -25.641 45.321 12.673 1.00 31.36 148 TRP A C 1
ATOM 1100 O O . TRP A 1 148 ? -25.456 45.131 11.471 1.00 31.09 148 TRP A O 1
ATOM 1111 N N . VAL A 1 149 ? -25.087 44.574 13.621 1.00 30.00 149 VAL A N 1
ATOM 1112 C CA . VAL A 1 149 ? -24.208 43.464 13.293 1.00 29.74 149 VAL A CA 1
ATOM 1113 C C . VAL A 1 149 ? -24.475 42.262 14.188 1.00 30.59 149 VAL A C 1
ATOM 1114 O O . VAL A 1 149 ? -24.530 42.390 15.411 1.00 30.61 149 VAL A O 1
ATOM 1118 N N . LYS A 1 150 ? -24.657 41.100 13.569 1.00 29.20 150 LYS A N 1
ATOM 1119 C CA . LYS A 1 150 ? -24.861 39.859 14.305 1.00 31.35 150 LYS A CA 1
ATOM 1120 C C . LYS A 1 150 ? -23.685 38.970 13.942 1.00 30.21 150 LYS A C 1
ATOM 1121 O O . LYS A 1 150 ? -23.610 38.459 12.827 1.00 29.25 150 LYS A O 1
ATOM 1127 N N . VAL A 1 151 ? -22.761 38.793 14.880 1.00 29.24 151 VAL A N 1
ATOM 1128 C 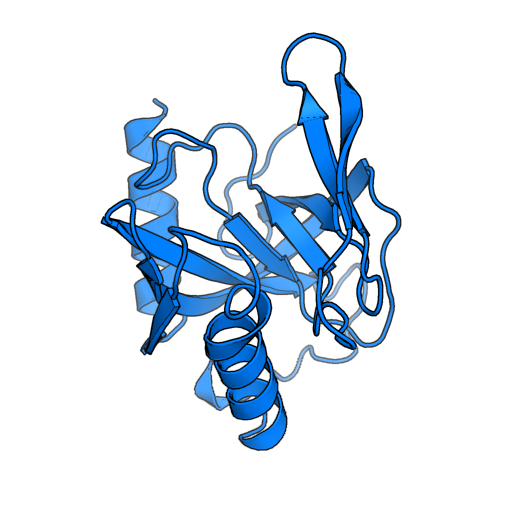CA . VAL A 1 151 ? -21.585 37.971 14.636 1.00 28.83 151 VAL A CA 1
ATOM 1129 C C . VAL A 1 151 ? -21.906 36.486 14.734 1.00 29.33 151 VAL A C 1
ATOM 1130 O O . VAL A 1 151 ? -22.558 36.047 15.681 1.00 30.27 151 VAL A O 1
ATOM 1134 N N . LYS A 1 152 ? -21.448 35.707 13.759 1.00 28.58 152 LYS A N 1
ATOM 1135 C CA . LYS A 1 152 ? -21.705 34.272 13.777 1.00 29.94 152 LYS A CA 1
ATOM 1136 C C . LYS A 1 152 ? -20.607 33.549 14.547 1.00 30.31 152 LYS A C 1
ATOM 1137 O O . LYS A 1 152 ? -20.883 32.812 15.491 1.00 31.48 152 LYS A O 1
ATOM 1143 N N . GLY A 1 153 ? -19.360 33.773 14.142 1.00 27.84 153 GLY A N 1
ATOM 1144 C CA . GLY A 1 153 ? -18.242 33.126 14.805 1.00 28.18 153 GLY A CA 1
ATOM 1145 C C . GLY A 1 153 ? -17.023 33.073 13.911 1.00 26.21 153 GLY A C 1
ATOM 1146 O O . GLY A 1 153 ? -17.058 33.563 12.782 1.00 27.28 153 GLY A O 1
ATOM 1147 N N . PHE A 1 154 ? -15.940 32.486 14.414 1.00 24.28 154 PHE A N 1
ATOM 1148 C CA . PHE A 1 154 ? -14.704 32.367 13.648 1.00 23.39 154 PHE A CA 1
ATOM 1149 C C . PHE A 1 154 ? -14.552 30.997 13.001 1.00 23.93 154 PHE A C 1
ATOM 1150 O O . PHE A 1 154 ? -15.047 29.996 13.519 1.00 25.31 154 PHE A O 1
ATOM 1158 N N . GLU A 1 155 ? -13.854 30.961 11.871 1.00 23.24 155 GLU A N 1
ATOM 1159 C CA . GLU A 1 155 ? -13.563 29.712 11.178 1.00 24.86 155 GLU A CA 1
ATOM 1160 C C . GLU A 1 155 ? -12.050 29.693 11.000 1.00 25.37 155 GLU A C 1
ATOM 1161 O O . GLU A 1 155 ? -11.408 30.744 11.062 1.00 24.23 155 GLU A O 1
ATOM 1167 N N . ASN A 1 156 ? -11.479 28.512 10.784 1.00 23.59 156 ASN A N 1
ATOM 1168 C CA . ASN A 1 156 ? -10.035 28.383 10.658 1.00 23.61 156 ASN A CA 1
ATOM 1169 C C . ASN A 1 156 ? -9.388 28.882 9.370 1.00 22.55 156 ASN A C 1
ATOM 1170 O O . ASN A 1 156 ? -10.057 29.366 8.455 1.00 24.31 156 ASN A O 1
ATOM 1175 N N . LYS A 1 157 ? -8.066 28.761 9.322 1.00 23.95 157 LYS A N 1
ATOM 1176 C CA . LYS A 1 157 ? -7.279 29.198 8.176 1.00 22.20 157 LYS A CA 1
ATOM 1177 C C . LYS A 1 157 ? -7.722 28.546 6.866 1.00 23.92 157 LYS A C 1
ATOM 1178 O O . LYS A 1 157 ? -7.748 29.196 5.818 1.00 24.09 157 LYS A O 1
ATOM 1184 N N . GLU A 1 158 ? -8.064 27.264 6.919 1.00 25.35 158 GLU A N 1
ATOM 1185 C CA . GLU A 1 158 ? -8.504 26.561 5.717 1.00 27.55 158 GLU A CA 1
ATOM 1186 C C . GLU A 1 158 ? -9.726 27.272 5.130 1.00 26.87 158 GLU A C 1
ATOM 1187 O O . GLU A 1 158 ? -9.828 27.447 3.917 1.00 26.87 158 GLU A O 1
ATOM 1193 N N . SER A 1 159 ? -10.641 27.690 6.000 1.00 26.29 159 SER A N 1
ATOM 1194 C CA . SER A 1 159 ? -11.845 28.389 5.566 1.00 26.00 159 SER A CA 1
ATOM 1195 C C . SER A 1 159 ? -11.510 29.779 5.036 1.00 24.67 159 SER A C 1
ATOM 1196 O O . SER A 1 159 ? -12.072 30.226 4.038 1.00 23.60 159 SER A O 1
ATOM 1199 N N . ALA A 1 160 ? -10.589 30.458 5.708 1.00 23.34 160 ALA A N 1
ATOM 1200 C CA . ALA A 1 160 ? -10.184 31.795 5.300 1.00 23.49 160 ALA A CA 1
ATOM 1201 C C . ALA A 1 160 ? -9.580 31.781 3.899 1.00 23.54 160 ALA A C 1
ATOM 1202 O O . ALA A 1 160 ? -9.824 32.686 3.100 1.00 23.72 160 ALA A O 1
ATOM 1204 N N . ILE A 1 161 ? -8.780 30.759 3.610 1.00 24.61 161 ILE A N 1
ATOM 1205 C CA . ILE A 1 161 ? -8.145 30.627 2.302 1.00 24.91 161 ILE A CA 1
ATOM 1206 C C . ILE A 1 161 ? -9.210 30.503 1.217 1.00 24.04 161 ILE A C 1
ATOM 1207 O O . ILE A 1 161 ? -9.076 31.074 0.134 1.00 24.30 161 ILE A O 1
ATOM 1212 N N . LYS A 1 162 ? -10.270 29.760 1.512 1.00 24.10 162 LYS A N 1
ATOM 1213 C CA . LYS A 1 162 ? -11.360 29.592 0.556 1.00 25.01 162 LYS A CA 1
ATOM 1214 C C . LYS A 1 162 ? -12.012 30.936 0.268 1.00 23.87 162 LYS A C 1
ATOM 1215 O O . LYS A 1 162 ? -12.314 31.259 -0.881 1.00 23.37 162 LYS A O 1
ATOM 1221 N N . VAL A 1 163 ? -12.218 31.720 1.322 1.00 23.37 163 VAL A N 1
ATOM 1222 C CA . VAL A 1 163 ? -12.824 33.040 1.201 1.00 23.61 163 VAL A CA 1
ATOM 1223 C C . VAL A 1 163 ? -11.954 33.936 0.333 1.00 23.80 163 VAL A C 1
ATOM 1224 O O . VAL A 1 163 ? -12.451 34.641 -0.550 1.00 22.41 163 VAL A O 1
ATOM 1228 N N . LEU A 1 164 ? -10.648 33.903 0.585 1.00 24.73 164 LEU A N 1
ATOM 1229 C CA . LEU A 1 164 ? -9.713 34.714 -0.180 1.00 24.22 164 LEU A CA 1
ATOM 1230 C C . LEU A 1 164 ? -9.692 34.320 -1.654 1.00 24.75 164 LEU A C 1
ATOM 1231 O O . LEU A 1 164 ? -9.793 35.176 -2.525 1.00 26.23 164 LEU A O 1
ATOM 1236 N N . GLU A 1 165 ? -9.560 33.026 -1.933 1.00 26.25 165 GLU A N 1
ATOM 1237 C CA . GLU A 1 165 ? -9.510 32.568 -3.321 1.00 27.02 165 GLU A CA 1
ATOM 1238 C C . GLU A 1 165 ? -10.791 32.919 -4.071 1.00 26.84 165 GLU A C 1
ATOM 1239 O O . GLU A 1 165 ? -10.755 33.300 -5.242 1.00 26.32 165 GLU A O 1
ATOM 1245 N N . LYS A 1 166 ? -11.925 32.790 -3.394 1.00 26.53 166 LYS A N 1
ATOM 1246 C CA . LYS A 1 166 ? -13.205 33.115 -4.007 1.00 26.86 166 LYS A CA 1
ATOM 1247 C C . LYS A 1 166 ? -13.243 34.609 -4.340 1.00 26.95 166 LYS A C 1
ATOM 1248 O O . LYS A 1 166 ? -13.752 35.013 -5.392 1.00 26.34 166 LYS A O 1
ATOM 1254 N N . ALA A 1 167 ? -12.687 35.429 -3.451 1.00 25.12 167 ALA A N 1
ATOM 1255 C CA . ALA A 1 167 ? -12.660 36.875 -3.661 1.00 25.35 167 ALA A CA 1
ATOM 1256 C C . ALA A 1 167 ? -11.693 37.245 -4.782 1.00 25.55 167 ALA A C 1
ATOM 1257 O O . ALA A 1 167 ? -11.928 38.195 -5.531 1.00 24.57 167 ALA A O 1
ATOM 1259 N N . ILE A 1 168 ? -10.598 36.501 -4.889 1.00 25.67 168 ILE A N 1
ATOM 1260 C CA . ILE A 1 168 ? -9.621 36.760 -5.938 1.00 26.44 168 ILE A CA 1
ATOM 1261 C C . ILE A 1 168 ? -10.220 36.407 -7.295 1.00 27.43 168 ILE A C 1
ATOM 1262 O O . ILE A 1 168 ? -10.106 37.174 -8.248 1.00 28.19 168 ILE A O 1
ATOM 1267 N N . LYS A 1 169 ? -10.863 35.245 -7.377 1.00 28.40 169 LYS A N 1
ATOM 1268 C CA . LYS A 1 169 ? -11.475 34.804 -8.631 1.00 28.60 169 LYS A CA 1
ATOM 1269 C C . LYS A 1 169 ? -12.576 35.757 -9.075 1.00 28.20 169 LYS A C 1
ATOM 1270 O O . LYS A 1 169 ? -12.682 36.088 -10.255 1.00 27.13 169 LYS A O 1
ATOM 1276 N N . ALA A 1 170 ? -13.391 36.201 -8.125 1.00 28.51 170 ALA A N 1
ATOM 1277 C CA . ALA A 1 170 ? -14.484 37.114 -8.428 1.00 29.51 170 ALA A CA 1
ATOM 1278 C C . ALA A 1 170 ? -13.967 38.393 -9.076 1.00 30.81 170 ALA A C 1
ATOM 1279 O O . ALA A 1 170 ? -14.584 38.918 -10.002 1.00 30.68 170 ALA A O 1
ATOM 1281 N N . TYR A 1 171 ? -12.834 38.896 -8.592 1.00 31.58 171 TYR A N 1
ATOM 1282 C CA . TYR A 1 171 ? -12.266 40.123 -9.146 1.00 33.69 171 TYR A CA 1
ATOM 1283 C C . TYR A 1 171 ? -11.771 39.904 -10.570 1.00 35.07 171 TYR A C 1
ATOM 1284 O O . TYR A 1 171 ? -11.876 40.795 -11.413 1.00 35.30 171 TYR A O 1
ATOM 1293 N N . GLN A 1 172 ? -11.219 38.721 -10.821 1.00 37.44 172 GLN A N 1
ATOM 1294 C CA . GLN A 1 172 ? -10.694 38.372 -12.140 1.00 41.32 172 GLN A CA 1
ATOM 1295 C C . GLN A 1 172 ? -11.796 38.128 -13.168 1.00 41.42 172 GLN A C 1
ATOM 1296 O O . GLN A 1 172 ? -12.984 38.145 -12.786 1.00 43.55 172 GLN A O 1
#

Sequence (166 aa):
EVSHDADSLCVVIEISKHSNIKYELDKESGALMVDRVLYGAQNYPANYGFVPNTLGSDGDPVDALVLSDVAFQAGSVVKARLVGVLNMEDESGMDEKLIALPIDKIDPTHSYVKDIDDLSKHTLDKIKHFFETYKDLEPNKWVKVKGFENKESAIKVLEKAIKAYQ

Foldseek 3Di:
DADLPQAWGKWQFQFWFFAQWGWDQDPPPRDTHGDDGFPDPDTQRFTKGFGPLFQAPVRDGAIEGEHDPGIDDHGDMATWHFAWKWWKAKLVGIHIYTYIYGRVVVPCPVVVRRHPVVDDPVSQVVNQVCQQPRCVPPPPMGMGTDGMDMSVVSSVNSVNRNVVSD

Organism: Helicobacter pylori (strain ATCC 700392 / 26695) (NCBI:txid85962)

Radius of gyration: 14.72 Å; Cα contacts (8 Å, |Δi|>4): 375; chains: 1; bounding box: 40×34×38 Å

InterPro domains:
  IPR008162 Inorganic pyrophosphatase [MF_00209] (13-172)
  IPR008162 Inorganic pyrophosphatase [PF00719] (17-172)
  IPR008162 Inorganic pyrophosphatase [PTHR10286] (13-172)
  IPR008162 Inorganic pyrophosphatase [cd00412] (13-169)
  IPR036649 Inorganic pyrophosphatase superfamily [G3DSA:3.90.80.10] (1-173)
  IPR036649 Inorganic pyrophosphatase superfamily [SSF50324] (13-172)

Secondary structure (DSSP, 8-state):
---EETTEEEEEEEE-TT-SEEEEE-TTT--EEEEEE-SSS---SSEEEE-SS---TTSSPPEEEE--SSPPPTT-EEEEEEEEEEEEEETTEEEEEEEEEE-TTT--TTTT--SGGGS-HHHHHHHHHHHHHTTTTSTT--EEEEEEEEHHHHHHHHHHHHHHH-

CATH classification: 3.90.80.10

Solvent-accessible surface area: 8695 Å² total; per-residue (Å²): 209,61,35,53,81,18,75,28,0,11,0,14,0,14,0,24,36,112,31,62,56,45,55,81,52,38,170,158,77,51,40,68,103,104,60,75,78,13,120,18,117,46,74,5,19,0,0,14,0,29,0,19,58,2,62,10,81,89,41,84,44,2,26,0,0,0,12,9,88,78,53,35,146,17,39,44,88,9,104,0,30,0,0,0,0,0,31,4,51,22,63,99,31,103,19,17,11,0,0,0,3,7,24,63,193,83,35,82,70,42,38,135,0,129,39,18,110,56,20,59,149,129,47,28,51,116,1,64,116,10,0,68,35,23,39,99,114,8,92,141,80,91,14,109,18,113,17,43,83,63,52,112,22,0,50,123,34,2,106,161,4,2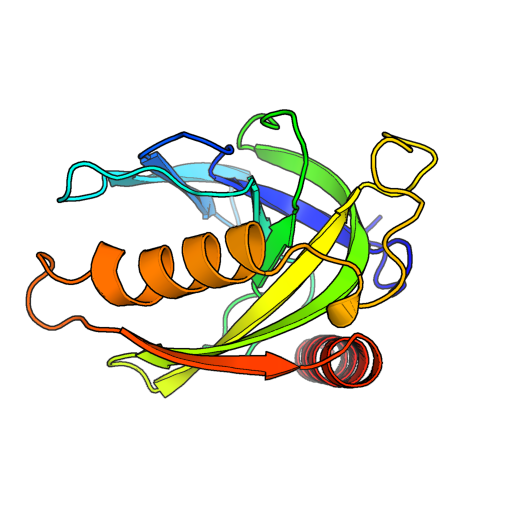6,160,60,109,161

Nearest PDB structures (foldseek):
  2bqy-assembly1_A  TM=1.004E+00  e=4.922E-33  Helicobacter pylori 26695
  3tr4-assembly1_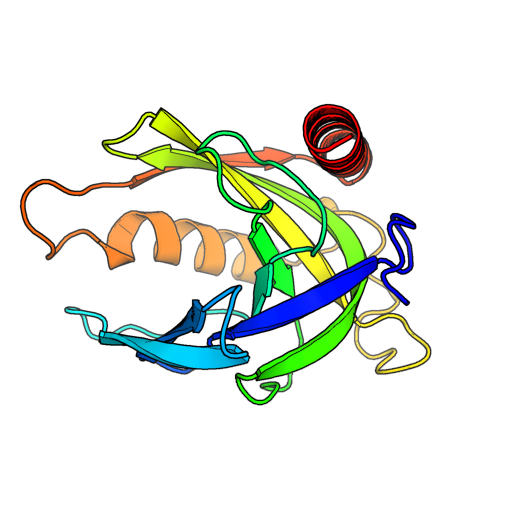D  TM=9.870E-01  e=2.081E-23  Coxiella burnetii RSA 493
  1qez-assembly1_F  TM=9.824E-01  e=4.287E-23  Sulfolobus acidocaldarius
  6k21-assembly1_A  TM=9.723E-01  e=1.450E-23  Acinetobacter baumannii
  6n1c-assembly1_F  TM=9.634E-01  e=6.536E-23  Legionella pneumophila subsp. pneumophila str. Philadelphia 1

B-factor: mean 30.08, std 9.68, range [17.0, 64.42]